Protein AF-A0A4Z0BHH0-F1 (afdb_monomer_lite)

Foldseek 3Di:
DDDDDDPDDPPPCPPDPQFPWDWQFDADPVRHGQATEIDRPVPDDDDLVNLLNSVVVQLVVCVPDDPVPQHAYETEHEPVNVVPPPCPSPDPVRYHYDYDDPDPPPDPDPDPPPCVVVVPD

pLDDT: mean 72.4, std 17.44, range [39.78, 93.56]

Radius of gyration: 18.52 Å; chains: 1; bounding box: 56×31×48 Å

Structure (mmCIF, N/CA/C/O backbone):
data_AF-A0A4Z0BHH0-F1
#
_entry.id   AF-A0A4Z0BHH0-F1
#
loop_
_atom_site.group_PDB
_atom_site.id
_atom_site.type_symbol
_atom_site.label_atom_id
_atom_site.label_alt_id
_atom_site.label_comp_id
_atom_site.label_asym_id
_atom_site.label_entity_id
_atom_site.label_seq_id
_atom_site.pdbx_PDB_ins_code
_atom_site.Cartn_x
_atom_site.Cartn_y
_atom_site.Cartn_z
_atom_site.occupancy
_atom_site.B_iso_or_equiv
_atom_site.auth_seq_id
_atom_site.auth_comp_id
_atom_site.auth_asym_id
_atom_site.auth_atom_id
_atom_site.pdbx_PDB_model_num
ATOM 1 N N . MET A 1 1 ? 37.147 -13.514 -34.941 1.00 39.81 1 MET A N 1
ATOM 2 C CA . MET A 1 1 ? 37.547 -12.600 -33.849 1.00 39.81 1 MET A CA 1
ATOM 3 C C . MET A 1 1 ? 36.356 -12.473 -32.919 1.00 39.81 1 MET A C 1
ATOM 5 O O . MET A 1 1 ? 35.502 -11.634 -33.150 1.00 39.81 1 MET A O 1
ATOM 9 N N . ASN A 1 2 ? 36.240 -13.408 -31.976 1.00 39.78 2 ASN A N 1
ATOM 10 C CA . ASN A 1 2 ? 35.112 -13.500 -31.053 1.00 39.78 2 ASN A CA 1
ATOM 11 C C . ASN A 1 2 ? 35.556 -12.856 -29.736 1.00 39.78 2 ASN A C 1
ATOM 13 O O . ASN A 1 2 ? 36.480 -13.362 -29.101 1.00 39.78 2 ASN A O 1
ATOM 17 N N . THR A 1 3 ? 34.973 -11.718 -29.377 1.00 47.62 3 THR A N 1
ATOM 18 C CA . THR A 1 3 ? 35.193 -11.066 -28.083 1.00 47.62 3 THR A CA 1
ATOM 19 C C . THR A 1 3 ? 34.574 -11.939 -26.999 1.00 47.62 3 THR A C 1
ATOM 21 O O . THR A 1 3 ? 33.353 -12.040 -26.904 1.00 47.62 3 THR A O 1
ATOM 24 N N . LEU A 1 4 ? 35.421 -12.619 -26.223 1.00 51.41 4 LEU A N 1
ATOM 25 C CA . LEU A 1 4 ? 35.016 -13.254 -24.976 1.00 51.41 4 LEU A CA 1
ATOM 26 C C . LEU A 1 4 ? 34.561 -12.134 -24.039 1.00 51.41 4 LEU A C 1
ATOM 28 O O . LEU A 1 4 ? 35.350 -11.274 -23.665 1.00 51.41 4 LEU A O 1
ATOM 32 N N . GLN A 1 5 ? 33.266 -12.108 -23.752 1.00 56.84 5 GLN A N 1
ATOM 33 C CA . GLN A 1 5 ? 32.678 -11.224 -22.762 1.00 56.84 5 GLN A CA 1
ATOM 34 C C . GLN A 1 5 ? 33.151 -11.703 -21.385 1.00 56.84 5 GLN A C 1
ATOM 36 O O . GLN A 1 5 ? 32.823 -12.815 -20.969 1.00 56.84 5 GLN A O 1
ATOM 41 N N . GLU A 1 6 ? 33.982 -10.895 -20.729 1.00 61.75 6 GLU A N 1
ATOM 42 C CA . GLU A 1 6 ? 34.396 -11.093 -19.340 1.00 61.75 6 GLU A CA 1
ATOM 43 C C . GLU A 1 6 ? 33.144 -11.200 -18.439 1.00 61.75 6 GLU A C 1
ATOM 45 O O . GLU A 1 6 ? 32.175 -10.462 -18.654 1.00 61.75 6 GLU A O 1
ATOM 50 N N . PRO A 1 7 ? 33.119 -12.091 -17.431 1.00 50.50 7 PRO A N 1
ATOM 51 C CA . PRO A 1 7 ? 32.051 -12.087 -16.441 1.00 50.50 7 PRO A CA 1
ATOM 52 C C . PRO A 1 7 ? 32.127 -10.788 -15.626 1.00 50.50 7 PRO A C 1
ATOM 54 O O . PRO A 1 7 ? 33.176 -10.458 -15.074 1.00 50.50 7 PRO A O 1
ATOM 57 N N . LEU A 1 8 ? 31.013 -10.053 -15.570 1.00 48.19 8 LEU A N 1
ATOM 58 C CA . LEU A 1 8 ? 30.848 -8.848 -14.752 1.00 48.19 8 LEU A CA 1
ATOM 59 C C . LEU A 1 8 ? 31.291 -9.139 -13.308 1.00 48.19 8 LEU A C 1
ATOM 61 O O . LEU A 1 8 ? 30.913 -10.160 -12.726 1.00 48.19 8 LEU A O 1
ATOM 65 N N . ALA A 1 9 ? 32.134 -8.268 -12.752 1.00 50.50 9 ALA A N 1
ATOM 66 C CA . ALA A 1 9 ? 32.694 -8.436 -11.417 1.00 50.50 9 ALA A CA 1
ATOM 67 C C . ALA A 1 9 ? 31.582 -8.425 -10.339 1.00 50.50 9 ALA A C 1
ATOM 69 O O . ALA A 1 9 ? 30.568 -7.751 -10.526 1.00 50.50 9 ALA A O 1
ATOM 70 N N . PRO A 1 10 ? 31.752 -9.101 -9.181 1.00 51.09 10 PRO A N 1
ATOM 71 C CA . PRO A 1 10 ? 30.738 -9.182 -8.114 1.00 51.09 10 PRO A CA 1
ATOM 72 C C . PRO A 1 10 ? 30.464 -7.873 -7.335 1.00 51.09 10 PRO A C 1
ATOM 74 O O . PRO A 1 10 ? 30.200 -7.925 -6.137 1.00 51.09 10 PRO A O 1
ATOM 77 N N . GLY A 1 11 ? 30.555 -6.705 -7.978 1.00 45.69 11 GLY A N 1
ATOM 78 C CA . GLY A 1 11 ? 30.420 -5.383 -7.355 1.00 45.69 11 GLY A CA 1
ATOM 79 C C . GLY A 1 11 ? 29.356 -4.465 -7.966 1.00 45.69 11 GLY A C 1
ATOM 80 O O . GLY A 1 11 ? 29.238 -3.335 -7.523 1.00 45.69 11 GLY A O 1
ATOM 81 N N . GLU A 1 12 ? 28.584 -4.912 -8.963 1.00 44.06 12 GLU A N 1
ATOM 82 C CA . GLU A 1 12 ? 27.572 -4.067 -9.637 1.00 44.06 12 GLU A CA 1
ATOM 83 C C . GLU A 1 12 ? 26.129 -4.278 -9.151 1.00 44.06 12 GLU A C 1
ATOM 85 O O . GLU A 1 12 ? 25.204 -3.637 -9.641 1.00 44.06 12 GLU A O 1
ATOM 90 N N . LEU A 1 13 ? 25.929 -5.119 -8.135 1.00 45.03 13 LEU A N 1
ATOM 91 C CA . LEU A 1 13 ? 24.709 -5.108 -7.328 1.00 45.03 13 LEU A CA 1
ATOM 92 C C . LEU A 1 13 ? 24.971 -4.258 -6.085 1.00 45.03 13 LEU A C 1
ATOM 94 O O . LEU A 1 13 ? 24.974 -4.772 -4.966 1.00 45.03 13 LEU A O 1
ATOM 98 N N . GLU A 1 14 ? 25.238 -2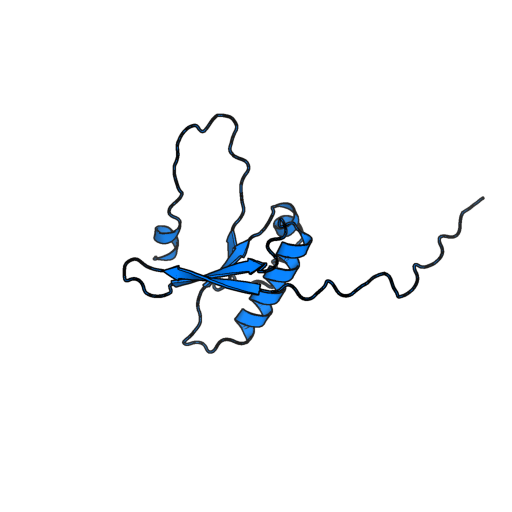.965 -6.282 1.00 42.59 14 GLU A N 1
ATOM 99 C CA . GLU A 1 14 ? 25.124 -2.009 -5.180 1.00 42.59 14 GLU A CA 1
ATOM 100 C C . GLU A 1 14 ? 23.723 -2.210 -4.582 1.00 42.59 14 GLU A C 1
ATOM 102 O O . GLU A 1 14 ? 22.735 -2.121 -5.324 1.00 42.59 14 GLU A O 1
ATOM 107 N N . PRO A 1 15 ? 23.599 -2.566 -3.289 1.00 47.47 15 PRO A N 1
ATOM 108 C CA . PRO A 1 15 ? 22.292 -2.713 -2.680 1.00 47.47 15 PRO A CA 1
ATOM 109 C C . PRO A 1 15 ? 21.575 -1.383 -2.874 1.00 47.47 15 PRO A C 1
ATOM 111 O O . PRO A 1 15 ? 22.081 -0.345 -2.445 1.00 47.47 15 PRO A O 1
ATOM 114 N N . ALA A 1 16 ? 20.433 -1.414 -3.569 1.00 55.31 16 ALA A N 1
ATOM 115 C CA . ALA A 1 16 ? 19.604 -0.235 -3.751 1.00 55.31 16 ALA A CA 1
ATOM 116 C C . ALA A 1 16 ? 19.460 0.434 -2.382 1.00 55.31 16 ALA A C 1
ATOM 118 O O . ALA A 1 16 ? 19.062 -0.227 -1.415 1.00 55.31 16 ALA A O 1
ATOM 119 N N . ALA A 1 17 ? 19.891 1.697 -2.284 1.00 58.12 17 ALA A N 1
ATOM 120 C CA . ALA A 1 17 ? 19.886 2.423 -1.024 1.00 58.12 17 ALA A CA 1
ATOM 121 C C . ALA A 1 17 ? 18.507 2.253 -0.363 1.00 58.12 17 ALA A C 1
ATOM 123 O O . ALA A 1 17 ? 17.496 2.304 -1.071 1.00 58.12 17 ALA A O 1
ATOM 124 N N . PRO A 1 18 ? 18.444 1.995 0.956 1.00 63.94 18 PRO A N 1
ATOM 125 C CA . PRO A 1 18 ? 17.180 1.710 1.618 1.00 63.94 18 PRO A CA 1
ATOM 126 C C . PRO A 1 18 ? 16.202 2.854 1.348 1.00 63.94 18 PRO A C 1
ATOM 128 O O . PRO A 1 18 ? 16.459 3.996 1.730 1.00 63.94 18 PRO A O 1
ATOM 131 N N . VAL A 1 19 ? 15.098 2.542 0.662 1.00 69.31 19 VAL A N 1
ATOM 132 C CA . VAL A 1 19 ? 14.039 3.515 0.392 1.00 69.31 19 VAL A CA 1
ATOM 133 C C . VAL A 1 19 ? 13.460 3.962 1.732 1.00 69.31 19 VAL A C 1
ATOM 135 O O . VAL A 1 19 ? 13.025 3.146 2.550 1.00 69.31 19 VAL A O 1
ATOM 138 N N . ALA A 1 20 ? 13.502 5.264 1.996 1.00 81.81 20 ALA A N 1
ATOM 139 C CA . ALA A 1 20 ? 12.911 5.819 3.200 1.00 81.81 20 ALA A CA 1
ATOM 140 C C . ALA A 1 20 ? 11.394 5.853 2.995 1.00 81.81 20 ALA A C 1
ATOM 142 O O . ALA A 1 20 ? 10.887 6.722 2.303 1.00 81.81 20 ALA A O 1
ATOM 143 N N . VAL A 1 21 ? 10.655 4.893 3.554 1.00 85.06 21 VAL A N 1
ATOM 144 C CA . VAL A 1 21 ? 9.205 4.800 3.315 1.00 85.06 21 VAL A CA 1
ATOM 145 C C . VAL A 1 21 ? 8.424 5.619 4.337 1.00 85.06 21 VAL A C 1
ATOM 147 O O . VAL A 1 21 ? 8.480 5.349 5.539 1.00 85.06 21 VAL A O 1
ATOM 150 N N . ALA A 1 22 ? 7.629 6.572 3.856 1.00 87.94 22 ALA A N 1
ATOM 151 C CA . ALA A 1 22 ? 6.585 7.227 4.636 1.00 87.94 22 ALA A CA 1
ATOM 152 C C . ALA A 1 22 ? 5.220 6.561 4.386 1.00 87.94 22 ALA A C 1
ATOM 154 O O . ALA A 1 22 ? 4.962 5.993 3.325 1.00 87.94 22 ALA A O 1
ATOM 155 N N . ARG A 1 23 ? 4.334 6.626 5.389 1.00 90.50 23 ARG A N 1
ATOM 156 C CA . ARG A 1 23 ? 2.950 6.134 5.314 1.00 90.50 23 ARG A CA 1
ATOM 157 C C . ARG A 1 23 ? 1.994 7.314 5.392 1.00 90.50 23 ARG A C 1
ATOM 159 O O . ARG A 1 23 ? 1.837 7.907 6.460 1.00 90.50 23 ARG A O 1
ATOM 166 N N . HIS A 1 24 ? 1.341 7.641 4.289 1.00 91.69 24 HIS A N 1
ATOM 167 C CA . HIS A 1 24 ? 0.318 8.678 4.250 1.00 91.69 24 HIS A CA 1
ATOM 168 C C . HIS A 1 24 ? -1.048 8.075 4.594 1.00 91.69 24 HIS A C 1
ATOM 170 O O . HIS A 1 24 ? -1.527 7.206 3.866 1.00 91.69 24 HIS A O 1
ATOM 176 N N . PRO A 1 25 ? -1.680 8.471 5.715 1.00 91.38 25 PRO A N 1
ATOM 177 C CA . PRO A 1 25 ? -2.956 7.899 6.114 1.00 91.38 25 PRO A CA 1
ATOM 178 C C . PRO A 1 25 ? -4.063 8.337 5.158 1.00 91.38 25 PRO A C 1
ATOM 180 O O . PRO A 1 25 ? -4.251 9.525 4.898 1.00 91.38 25 PRO A O 1
ATOM 183 N N . ILE A 1 26 ? -4.852 7.366 4.718 1.00 90.25 26 ILE A N 1
ATOM 184 C CA . ILE A 1 26 ? -6.092 7.595 3.987 1.00 90.25 26 ILE A CA 1
ATOM 185 C C . ILE A 1 26 ? -7.239 7.389 4.962 1.00 90.25 26 ILE A C 1
ATOM 187 O O . ILE A 1 26 ? -7.315 6.365 5.647 1.00 90.25 26 ILE A O 1
ATOM 191 N N . LEU A 1 27 ? -8.117 8.383 5.048 1.00 93.56 27 LEU A N 1
ATOM 192 C CA . LEU A 1 27 ? -9.211 8.408 6.008 1.00 93.56 27 LEU A CA 1
ATOM 193 C C . LEU A 1 27 ? -10.547 8.071 5.343 1.00 93.56 27 LEU A C 1
ATOM 195 O O . LEU A 1 27 ? -10.799 8.454 4.203 1.00 93.56 27 LEU A O 1
ATOM 199 N N . ASP A 1 28 ? -11.425 7.404 6.086 1.00 90.44 28 ASP A N 1
ATOM 200 C CA . ASP A 1 28 ? -12.820 7.211 5.701 1.00 90.44 28 ASP A CA 1
ATOM 201 C C . ASP A 1 28 ? -13.681 8.463 5.991 1.00 90.44 28 ASP A C 1
ATOM 203 O O . ASP A 1 28 ? -13.224 9.473 6.539 1.00 90.44 28 ASP A O 1
ATOM 207 N N . ARG A 1 29 ? -14.982 8.386 5.677 1.00 92.56 29 ARG A N 1
ATOM 208 C CA . ARG A 1 29 ? -15.949 9.471 5.949 1.00 92.56 29 ARG A CA 1
ATOM 209 C C . ARG A 1 29 ? -16.083 9.818 7.439 1.00 92.56 29 ARG A C 1
ATOM 211 O O . ARG A 1 29 ? -16.496 10.927 7.773 1.00 92.56 29 ARG A O 1
ATOM 218 N N . LYS A 1 30 ? -15.747 8.889 8.335 1.00 93.12 30 LYS A N 1
ATOM 219 C CA . LYS A 1 30 ? -15.758 9.067 9.795 1.00 93.12 30 LYS A CA 1
ATOM 220 C C . LYS A 1 30 ? -14.407 9.558 10.330 1.00 93.12 30 LYS A C 1
ATOM 222 O O . LYS A 1 30 ? -14.269 9.708 11.543 1.00 93.12 30 LYS A O 1
ATOM 227 N N . LYS A 1 31 ? -13.442 9.855 9.449 1.00 91.06 31 LYS A N 1
ATOM 228 C CA . LYS A 1 31 ? -12.056 10.234 9.767 1.00 91.06 31 LYS A CA 1
ATOM 229 C C . LYS A 1 31 ? -11.255 9.126 10.463 1.00 91.06 31 LYS A C 1
ATOM 231 O O . LYS A 1 31 ? -10.248 9.416 11.107 1.00 91.06 31 LYS A O 1
ATOM 236 N N . ALA A 1 32 ? -11.683 7.872 10.344 1.00 89.94 32 ALA A N 1
ATOM 237 C CA . ALA A 1 32 ? -10.890 6.726 10.766 1.00 89.94 32 ALA A CA 1
ATOM 238 C C . ALA A 1 32 ? -9.896 6.349 9.662 1.00 89.94 32 ALA A C 1
ATOM 240 O O . ALA A 1 32 ? -10.191 6.499 8.479 1.00 89.94 32 ALA A O 1
ATOM 241 N N . ILE A 1 33 ? -8.717 5.850 10.040 1.00 90.31 33 ILE A N 1
ATOM 242 C CA . ILE A 1 33 ? -7.722 5.384 9.068 1.00 90.31 33 ILE A CA 1
ATOM 243 C C . ILE A 1 33 ? -8.262 4.134 8.372 1.00 90.31 33 ILE A C 1
ATOM 245 O O . ILE A 1 33 ? -8.438 3.088 8.999 1.00 90.31 33 ILE A O 1
ATOM 249 N N . PHE A 1 34 ? -8.505 4.262 7.072 1.00 88.88 34 PHE A N 1
ATOM 250 C CA . PHE A 1 34 ? -8.891 3.175 6.183 1.00 88.88 34 PHE A CA 1
ATOM 251 C C . PHE A 1 34 ? -7.660 2.376 5.732 1.00 88.88 34 PHE A C 1
ATOM 253 O O . PHE A 1 34 ? -7.643 1.147 5.800 1.00 88.88 34 PHE A O 1
ATOM 260 N N . GLY A 1 35 ? -6.602 3.086 5.344 1.00 90.25 35 GLY A N 1
ATOM 261 C CA . GLY A 1 35 ? -5.383 2.512 4.788 1.00 90.25 35 GLY A CA 1
ATOM 262 C C . GLY A 1 35 ? -4.232 3.506 4.792 1.00 90.25 35 GLY A C 1
ATOM 263 O O . GLY A 1 35 ? -4.362 4.618 5.313 1.00 90.25 35 GLY A O 1
ATOM 264 N N . TYR A 1 36 ? -3.115 3.104 4.198 1.00 92.25 36 TYR A N 1
ATOM 265 C CA . TYR A 1 36 ? -1.954 3.968 4.019 1.00 92.25 36 TYR A CA 1
ATOM 266 C C . TYR A 1 36 ? -1.465 3.907 2.584 1.00 92.25 36 TYR A C 1
ATOM 268 O O . TYR A 1 36 ? -1.284 2.821 2.048 1.00 92.25 36 TYR A O 1
ATOM 276 N N . GLU A 1 37 ? -1.188 5.060 1.997 1.00 91.69 37 GLU A N 1
ATOM 277 C CA . GLU A 1 37 ? -0.351 5.139 0.808 1.00 91.69 37 GLU A CA 1
ATOM 278 C C . GLU A 1 37 ? 1.119 5.103 1.229 1.00 91.69 37 GLU A C 1
ATOM 280 O O . GLU A 1 37 ? 1.532 5.815 2.153 1.00 91.69 37 GLU A O 1
ATOM 285 N N . LEU A 1 38 ? 1.902 4.240 0.586 1.00 91.69 38 LEU A N 1
ATOM 286 C CA . LEU A 1 38 ? 3.346 4.207 0.761 1.00 91.69 38 LEU A CA 1
ATOM 287 C C . LEU A 1 38 ? 3.987 5.199 -0.198 1.00 91.69 38 LEU A C 1
ATOM 289 O O . LEU A 1 38 ? 3.770 5.137 -1.405 1.00 91.69 38 LEU A O 1
ATOM 293 N N . VAL A 1 39 ? 4.814 6.080 0.348 1.00 88.44 39 VAL A N 1
ATOM 294 C CA . VAL A 1 39 ? 5.555 7.070 -0.429 1.00 88.44 39 VAL A CA 1
ATOM 295 C C . VAL A 1 39 ? 7.035 6.986 -0.106 1.00 88.44 39 VAL A C 1
ATOM 297 O O . VAL A 1 39 ? 7.423 6.632 1.010 1.00 88.44 39 VAL A O 1
ATOM 300 N N . ASP A 1 40 ? 7.867 7.352 -1.071 1.00 87.62 40 ASP A N 1
ATOM 301 C CA . ASP A 1 40 ? 9.269 7.622 -0.790 1.00 87.62 40 ASP A CA 1
ATOM 302 C C . ASP A 1 40 ? 9.412 8.998 -0.125 1.00 87.62 40 ASP A C 1
ATOM 304 O O . ASP A 1 40 ? 9.008 10.028 -0.667 1.00 87.62 40 ASP A O 1
ATOM 308 N N . ALA A 1 41 ? 9.997 9.007 1.067 1.00 85.19 41 ALA A N 1
ATOM 309 C CA . ALA A 1 41 ? 10.271 10.192 1.864 1.00 85.19 41 ALA A CA 1
ATOM 310 C C . ALA A 1 41 ? 11.477 10.995 1.349 1.00 85.19 41 ALA A C 1
ATOM 312 O O . ALA A 1 41 ? 11.712 12.100 1.838 1.00 85.19 41 ALA A O 1
ATOM 313 N N . SER A 1 42 ? 12.242 10.471 0.382 1.00 83.44 42 SER A N 1
ATOM 314 C CA . SER A 1 42 ? 13.374 11.185 -0.224 1.00 83.44 42 SER A CA 1
ATOM 315 C C . SER A 1 42 ? 12.942 12.383 -1.083 1.00 83.44 42 SER A C 1
ATOM 317 O O . SER A 1 42 ? 13.729 13.305 -1.299 1.00 83.44 42 SER A O 1
ATOM 319 N N . GLY A 1 43 ? 11.694 12.380 -1.569 1.00 75.94 43 GLY A N 1
ATOM 320 C CA . GLY A 1 43 ? 11.181 13.379 -2.507 1.00 75.94 43 GLY A CA 1
ATOM 321 C C . GLY A 1 43 ? 11.740 13.248 -3.929 1.00 75.94 43 GLY A C 1
ATOM 322 O O . GLY A 1 43 ? 11.502 14.135 -4.752 1.00 75.94 43 GLY A O 1
ATOM 323 N N . ALA A 1 44 ? 12.482 12.176 -4.230 1.00 78.69 44 ALA A N 1
ATOM 324 C CA . ALA A 1 44 ? 12.924 11.875 -5.583 1.00 78.69 44 ALA A CA 1
ATOM 325 C C . ALA A 1 44 ? 11.718 11.606 -6.506 1.00 78.69 44 ALA A C 1
ATOM 327 O O . ALA A 1 44 ? 10.710 11.046 -6.059 1.00 78.69 44 ALA A O 1
ATOM 328 N N . PRO A 1 45 ? 11.797 11.995 -7.794 1.00 74.25 45 PRO A N 1
ATOM 329 C CA . PRO A 1 45 ? 10.805 11.573 -8.772 1.00 74.25 45 PRO A CA 1
ATOM 330 C C . PRO A 1 45 ? 10.796 10.042 -8.836 1.00 74.25 45 PRO A C 1
ATOM 332 O O . PRO A 1 45 ? 11.851 9.423 -8.964 1.00 74.25 45 PRO A O 1
ATOM 335 N N . GLY A 1 46 ? 9.605 9.453 -8.715 1.00 78.44 46 GLY A N 1
ATOM 336 C CA . GLY A 1 46 ? 9.432 8.004 -8.716 1.00 78.44 46 GLY A 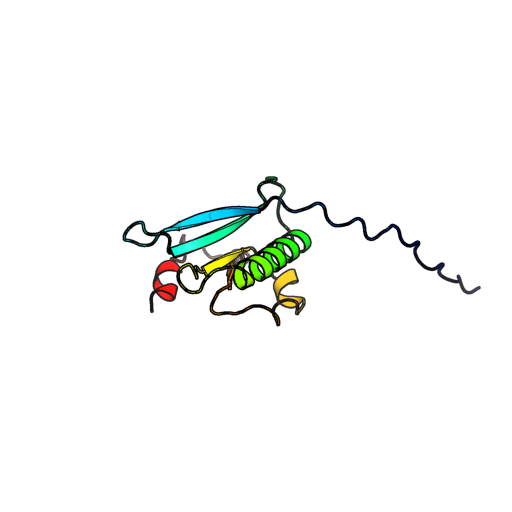CA 1
ATOM 337 C C . GLY A 1 46 ? 9.809 7.344 -10.045 1.00 78.44 46 GLY A C 1
ATOM 338 O O . GLY A 1 46 ? 10.117 8.003 -11.039 1.00 78.44 46 GLY A O 1
ATOM 339 N N . GLY A 1 47 ? 9.759 6.014 -10.062 1.00 84.25 47 GLY A N 1
ATOM 340 C CA . GLY A 1 47 ? 10.005 5.212 -11.256 1.00 84.25 47 GLY A CA 1
ATOM 341 C C . GLY A 1 47 ? 9.989 3.712 -10.954 1.00 84.25 47 GLY A C 1
ATOM 342 O O . GLY A 1 47 ? 9.914 3.323 -9.787 1.00 84.25 47 GLY A O 1
ATOM 343 N N . PRO A 1 48 ? 10.129 2.849 -11.975 1.00 83.44 48 PRO A N 1
ATOM 344 C CA . PRO A 1 48 ? 9.884 1.412 -11.828 1.00 83.44 48 PRO A CA 1
ATOM 345 C C . PRO A 1 48 ? 10.717 0.713 -10.740 1.00 83.44 48 PRO A C 1
ATOM 347 O O . PRO A 1 48 ? 10.226 -0.158 -10.024 1.00 83.44 48 PRO A O 1
ATOM 350 N N . ALA A 1 49 ? 11.978 1.121 -10.562 1.00 83.69 49 ALA A N 1
ATOM 351 C CA . ALA A 1 49 ? 12.843 0.580 -9.510 1.00 83.69 49 ALA A CA 1
ATOM 352 C C . ALA A 1 49 ? 12.358 0.955 -8.097 1.00 83.69 49 ALA A C 1
ATOM 354 O O . ALA A 1 49 ? 12.426 0.146 -7.171 1.00 83.69 49 ALA A O 1
ATOM 355 N N . GLN A 1 50 ? 11.846 2.175 -7.939 1.00 84.19 50 GLN A N 1
ATOM 356 C CA . GLN A 1 50 ? 11.305 2.664 -6.677 1.00 84.19 50 GLN A CA 1
ATOM 357 C C . GLN A 1 50 ? 9.966 1.996 -6.355 1.00 84.19 50 GLN A C 1
ATOM 359 O O . GLN A 1 50 ? 9.747 1.613 -5.208 1.00 84.19 50 GLN A O 1
ATOM 364 N N . ASP A 1 51 ? 9.116 1.770 -7.359 1.00 86.62 51 ASP A N 1
ATOM 365 C CA . ASP A 1 51 ? 7.867 1.021 -7.192 1.00 86.62 51 ASP A CA 1
ATOM 366 C C . ASP A 1 51 ? 8.136 -0.399 -6.684 1.00 86.62 51 ASP A C 1
ATOM 368 O O . ASP A 1 51 ? 7.502 -0.848 -5.732 1.00 86.62 51 ASP A O 1
ATOM 372 N N . ALA A 1 52 ? 9.109 -1.102 -7.279 1.00 86.25 52 ALA A N 1
ATOM 373 C CA . ALA A 1 52 ? 9.489 -2.448 -6.854 1.00 86.25 52 ALA A CA 1
ATOM 374 C C . ALA A 1 52 ? 10.000 -2.465 -5.403 1.00 86.25 52 ALA A C 1
ATOM 376 O O . ALA A 1 52 ? 9.653 -3.363 -4.629 1.00 86.25 52 ALA A O 1
ATOM 377 N N . ALA A 1 53 ? 10.773 -1.448 -5.006 1.00 87.00 53 ALA A N 1
ATOM 378 C CA . ALA A 1 53 ? 11.218 -1.290 -3.626 1.00 87.00 53 ALA A CA 1
ATOM 379 C C . ALA A 1 53 ? 10.034 -1.053 -2.671 1.00 87.00 53 ALA A C 1
ATOM 381 O O . ALA A 1 53 ? 9.941 -1.718 -1.638 1.00 87.00 53 ALA A O 1
ATOM 382 N N . LEU A 1 54 ? 9.097 -0.165 -3.021 1.00 87.88 54 LEU A N 1
ATOM 383 C CA . LEU A 1 54 ? 7.893 0.098 -2.224 1.00 87.88 54 LEU A CA 1
ATOM 384 C C . LEU A 1 54 ? 6.964 -1.124 -2.150 1.00 87.88 54 LEU A C 1
ATOM 386 O O . LEU A 1 54 ? 6.407 -1.394 -1.086 1.00 87.88 54 LEU A O 1
ATOM 390 N N . LEU A 1 55 ? 6.843 -1.905 -3.228 1.00 87.94 55 LEU A N 1
ATOM 391 C CA . LEU A 1 55 ? 6.081 -3.155 -3.262 1.00 87.94 55 LEU A CA 1
ATOM 392 C C . LEU A 1 55 ? 6.679 -4.192 -2.304 1.00 87.94 55 LEU A C 1
ATOM 394 O O . LEU A 1 55 ? 5.958 -4.774 -1.496 1.00 87.94 55 LEU A O 1
ATOM 398 N N . LEU A 1 56 ? 8.000 -4.390 -2.335 1.00 85.81 56 LEU A N 1
ATOM 399 C CA . LEU A 1 56 ? 8.683 -5.315 -1.426 1.00 85.81 56 LEU A CA 1
ATOM 400 C C . LEU A 1 56 ? 8.533 -4.888 0.042 1.00 85.81 56 LEU A C 1
ATOM 402 O O . LEU A 1 56 ? 8.325 -5.727 0.926 1.00 85.81 56 LEU A O 1
ATOM 406 N N . GLN A 1 57 ? 8.583 -3.581 0.307 1.00 87.12 57 GLN A N 1
ATOM 407 C CA . GLN A 1 57 ? 8.281 -3.038 1.630 1.00 87.12 57 GLN A CA 1
ATOM 408 C C . GLN A 1 57 ? 6.823 -3.316 2.017 1.00 87.12 57 GLN A C 1
ATOM 410 O O . GLN A 1 57 ? 6.568 -3.771 3.130 1.00 87.12 57 GLN A O 1
ATOM 415 N N . ALA A 1 58 ? 5.864 -3.129 1.106 1.00 87.50 58 ALA A N 1
ATOM 416 C CA . ALA A 1 58 ? 4.454 -3.426 1.354 1.00 87.50 58 ALA A CA 1
ATOM 417 C C . ALA A 1 58 ? 4.210 -4.908 1.673 1.00 87.50 58 ALA A C 1
ATOM 419 O O . ALA A 1 58 ? 3.446 -5.207 2.592 1.00 87.50 58 ALA A O 1
ATOM 420 N N . LEU A 1 59 ? 4.882 -5.823 0.967 1.00 85.44 59 LEU A N 1
ATOM 421 C CA . LEU A 1 59 ? 4.851 -7.262 1.245 1.00 85.44 59 LEU A CA 1
ATOM 422 C C . LEU A 1 59 ? 5.384 -7.557 2.652 1.00 85.44 59 LEU A C 1
ATOM 424 O O . LEU A 1 59 ? 4.672 -8.131 3.475 1.00 85.44 59 LEU A O 1
ATOM 428 N N . THR A 1 60 ? 6.582 -7.054 2.960 1.00 83.00 60 THR A N 1
ATOM 429 C CA . THR A 1 60 ? 7.229 -7.236 4.270 1.00 83.00 60 THR A CA 1
ATOM 430 C C . THR A 1 60 ? 6.343 -6.720 5.406 1.00 83.00 60 THR A C 1
ATOM 432 O O . THR A 1 60 ? 6.161 -7.385 6.426 1.00 83.00 60 THR A O 1
ATOM 435 N N . LEU A 1 61 ? 5.742 -5.539 5.231 1.00 79.94 61 LEU A N 1
ATOM 436 C CA . LEU A 1 61 ? 4.821 -4.963 6.206 1.00 79.94 61 LEU A CA 1
ATOM 437 C C . LEU A 1 61 ? 3.539 -5.786 6.323 1.00 79.94 61 LEU A C 1
ATOM 439 O O . LEU A 1 61 ? 3.091 -6.046 7.435 1.00 79.94 61 LEU A O 1
ATOM 443 N N . SER A 1 62 ? 2.972 -6.236 5.205 1.00 76.31 62 SER A N 1
ATOM 444 C CA . SER A 1 62 ? 1.744 -7.035 5.184 1.00 76.31 62 SER A CA 1
ATOM 445 C C . SER A 1 62 ? 1.890 -8.361 5.929 1.00 76.31 62 SER A C 1
ATOM 447 O O . SER A 1 62 ? 0.929 -8.795 6.567 1.00 76.31 62 SER A O 1
ATOM 449 N N . GLU A 1 63 ? 3.073 -8.972 5.902 1.00 72.56 63 GLU A N 1
ATOM 450 C CA . GLU A 1 63 ? 3.377 -10.199 6.646 1.00 72.56 63 GLU A CA 1
ATOM 451 C C . GLU A 1 63 ? 3.488 -9.972 8.164 1.00 72.56 63 GLU A C 1
ATOM 453 O O . GLU A 1 63 ? 3.132 -10.854 8.943 1.00 72.56 63 GLU A O 1
ATOM 458 N N . HIS A 1 64 ? 3.923 -8.784 8.600 1.00 65.06 64 HIS A N 1
ATOM 459 C CA . HIS A 1 64 ? 4.243 -8.497 10.006 1.00 65.06 64 HIS A CA 1
ATOM 460 C C . HIS A 1 64 ? 3.104 -7.838 10.811 1.00 65.06 64 HIS A C 1
ATOM 462 O O . HIS A 1 64 ? 3.277 -7.555 11.997 1.00 65.06 64 HIS A O 1
ATOM 468 N N . GLN A 1 65 ? 1.939 -7.568 10.212 1.00 61.19 65 GLN A N 1
ATOM 469 C CA . GLN A 1 65 ? 0.803 -6.953 10.918 1.00 61.19 65 GLN A CA 1
ATOM 470 C C . GLN A 1 65 ? -0.108 -8.008 11.564 1.00 61.19 65 GLN A C 1
ATOM 472 O O . GLN A 1 65 ? -0.566 -8.946 10.905 1.00 61.19 65 GLN A O 1
ATOM 477 N N . ALA A 1 66 ? -0.437 -7.815 12.846 1.00 55.94 66 ALA A N 1
ATOM 478 C CA . ALA A 1 66 ? -1.457 -8.604 13.533 1.00 55.94 66 ALA A CA 1
ATOM 479 C C . ALA A 1 66 ? -2.827 -8.434 12.845 1.00 55.94 66 ALA A C 1
ATOM 481 O O . ALA A 1 66 ? -3.175 -7.344 12.396 1.00 55.94 66 ALA A O 1
ATOM 482 N N . THR A 1 67 ? -3.639 -9.496 12.791 1.00 51.81 67 THR A N 1
ATOM 483 C CA . THR A 1 67 ? -4.921 -9.548 12.053 1.00 51.81 67 THR A CA 1
ATOM 484 C C . THR A 1 67 ? -5.891 -8.393 12.364 1.00 51.81 67 THR A C 1
ATOM 486 O O . THR A 1 67 ? -6.678 -8.021 11.499 1.00 51.81 67 THR A O 1
ATOM 489 N N . ALA A 1 68 ? -5.826 -7.801 13.563 1.00 49.00 68 ALA A N 1
ATOM 490 C CA . ALA A 1 68 ? -6.671 -6.677 13.985 1.00 49.00 68 ALA A CA 1
ATOM 491 C C . ALA A 1 68 ? -6.216 -5.294 13.464 1.00 49.00 68 ALA A C 1
ATOM 493 O O . ALA A 1 68 ? -7.010 -4.357 13.462 1.00 49.00 68 ALA A O 1
ATOM 494 N N . GLU A 1 69 ? -4.972 -5.164 12.992 1.00 60.97 69 GLU A N 1
ATOM 495 C CA . GLU A 1 69 ? -4.408 -3.938 12.395 1.00 60.97 69 GLU A CA 1
ATOM 496 C C . GLU A 1 69 ? -4.283 -4.043 10.866 1.00 60.97 69 GLU A C 1
ATOM 498 O O . GLU A 1 69 ? -3.594 -3.252 10.227 1.00 60.97 69 GLU A O 1
ATOM 503 N N . ARG A 1 70 ? -4.958 -5.028 10.257 1.00 69.12 70 ARG A N 1
ATOM 504 C CA . ARG A 1 70 ? -4.898 -5.325 8.821 1.00 69.12 70 ARG A CA 1
ATOM 505 C C . ARG A 1 70 ? -5.550 -4.197 8.004 1.00 69.12 70 ARG A C 1
ATOM 507 O O . ARG A 1 70 ? -6.734 -4.250 7.685 1.00 69.12 70 ARG A O 1
ATOM 514 N N . ARG A 1 71 ? -4.772 -3.154 7.707 1.00 83.50 71 ARG A N 1
ATOM 515 C CA . ARG A 1 71 ? -5.128 -2.015 6.846 1.00 83.50 71 ARG A CA 1
ATOM 516 C C . ARG A 1 71 ? -4.622 -2.247 5.424 1.00 83.50 71 ARG A C 1
ATOM 518 O O . ARG A 1 71 ? -3.598 -2.901 5.237 1.00 83.50 71 ARG A O 1
ATOM 525 N N . VAL A 1 72 ? -5.325 -1.685 4.444 1.00 89.31 72 VAL A N 1
ATOM 526 C CA . VAL A 1 72 ? -4.893 -1.718 3.041 1.00 89.31 72 VAL A CA 1
ATOM 527 C C . VAL A 1 72 ? -3.677 -0.809 2.853 1.00 89.31 72 VAL A C 1
ATOM 529 O O . VAL A 1 72 ? -3.651 0.316 3.364 1.00 89.31 72 VAL A O 1
ATOM 532 N N . LEU A 1 73 ? -2.683 -1.300 2.117 1.00 91.00 73 LEU A N 1
ATOM 533 C CA . LEU A 1 73 ? -1.534 -0.535 1.650 1.00 91.00 73 LEU A CA 1
ATOM 534 C C . LEU A 1 73 ? -1.742 -0.174 0.180 1.00 91.00 73 LEU A C 1
ATOM 536 O O . LEU A 1 73 ? -1.914 -1.051 -0.662 1.00 91.00 73 LEU A O 1
ATOM 540 N N . ILE A 1 74 ? -1.729 1.117 -0.119 1.00 92.00 74 ILE A N 1
ATOM 541 C CA . ILE A 1 74 ? -1.766 1.639 -1.478 1.00 92.00 74 ILE A CA 1
ATOM 542 C C . ILE A 1 74 ? -0.318 1.880 -1.907 1.00 92.00 74 ILE A C 1
ATOM 544 O O . ILE A 1 74 ? 0.430 2.555 -1.198 1.00 92.00 74 ILE A O 1
ATOM 548 N N . VAL A 1 75 ? 0.091 1.308 -3.037 1.00 91.06 75 VAL A N 1
ATOM 549 C CA . VAL A 1 75 ? 1.466 1.391 -3.546 1.00 91.06 75 VAL A CA 1
ATOM 550 C C . VAL A 1 75 ? 1.448 2.001 -4.949 1.00 91.06 75 VAL A C 1
ATOM 552 O O . VAL A 1 75 ? 0.769 1.451 -5.823 1.00 91.06 75 VAL A O 1
ATOM 555 N N . PRO A 1 76 ? 2.173 3.108 -5.190 1.00 89.38 76 PRO A N 1
ATOM 556 C CA . PRO A 1 76 ? 2.397 3.624 -6.536 1.00 89.38 76 PRO A CA 1
ATOM 557 C C . PRO A 1 76 ? 3.025 2.556 -7.435 1.00 89.38 76 PRO A C 1
ATOM 559 O O . PRO A 1 76 ? 3.946 1.850 -7.022 1.00 89.38 76 PRO A O 1
ATOM 562 N N . CYS A 1 77 ? 2.506 2.410 -8.651 1.00 89.12 77 CYS A N 1
ATOM 563 C CA . CYS A 1 77 ? 2.975 1.395 -9.585 1.00 89.12 77 CYS A CA 1
ATOM 564 C C . CYS A 1 77 ? 2.875 1.899 -11.026 1.00 89.12 77 CYS A C 1
ATOM 566 O O . CYS A 1 77 ? 1.783 2.084 -11.567 1.00 89.12 77 CYS A O 1
ATOM 568 N N . HIS A 1 78 ? 4.023 2.096 -11.667 1.00 88.19 78 HIS A N 1
ATOM 569 C CA . HIS A 1 78 ? 4.108 2.342 -13.099 1.00 88.19 78 HIS A CA 1
ATOM 570 C C . HIS A 1 78 ? 3.715 1.080 -13.876 1.00 88.19 78 HIS A C 1
ATOM 572 O O . HIS A 1 78 ? 3.909 -0.052 -13.425 1.00 88.19 78 HIS A O 1
ATOM 578 N N . LEU A 1 79 ? 3.197 1.266 -15.093 1.00 82.69 79 LEU A N 1
ATOM 579 C CA . LEU A 1 79 ? 2.733 0.155 -15.930 1.00 82.69 79 LEU A CA 1
ATOM 580 C C . LEU A 1 79 ? 3.854 -0.850 -16.255 1.00 82.69 79 LEU A C 1
ATOM 582 O O . LEU A 1 79 ? 3.603 -2.050 -16.338 1.00 82.69 79 LEU A O 1
ATOM 586 N N . GLU A 1 80 ? 5.090 -0.368 -16.390 1.00 82.75 80 GLU A N 1
ATOM 587 C CA . GLU A 1 80 ? 6.287 -1.197 -16.588 1.00 82.75 80 GLU A CA 1
ATOM 588 C C . GLU A 1 80 ? 6.503 -2.159 -15.412 1.00 82.75 80 GLU A C 1
ATOM 590 O O . GLU A 1 80 ? 6.773 -3.344 -15.613 1.00 82.75 80 GLU A O 1
ATOM 595 N N . THR A 1 81 ? 6.303 -1.672 -14.184 1.00 81.81 81 THR A N 1
ATOM 596 C CA . THR A 1 81 ? 6.369 -2.476 -12.960 1.00 81.81 81 THR A CA 1
ATOM 597 C C . THR A 1 81 ? 5.227 -3.484 -12.913 1.00 81.81 81 THR A C 1
ATOM 599 O O . THR A 1 81 ? 5.460 -4.658 -12.630 1.00 81.81 81 THR A O 1
ATOM 602 N N . ALA A 1 82 ? 4.001 -3.081 -13.252 1.00 79.12 82 ALA A N 1
ATOM 603 C CA . ALA A 1 82 ? 2.859 -3.996 -13.265 1.00 79.12 82 ALA A CA 1
ATOM 604 C C . ALA A 1 82 ? 3.032 -5.149 -14.274 1.00 79.12 82 ALA A C 1
ATOM 606 O O . ALA A 1 82 ? 2.620 -6.277 -14.008 1.00 79.12 82 ALA A O 1
ATOM 607 N N . ALA A 1 83 ? 3.688 -4.886 -15.409 1.00 78.75 83 ALA A N 1
ATOM 608 C CA . ALA A 1 83 ? 3.960 -5.877 -16.450 1.00 78.75 83 ALA A CA 1
ATOM 609 C C . ALA A 1 83 ? 5.134 -6.828 -16.129 1.00 78.75 83 ALA A C 1
ATOM 611 O O . ALA A 1 83 ? 5.331 -7.811 -16.841 1.00 78.75 83 ALA A O 1
ATOM 612 N N . SER A 1 84 ? 5.911 -6.560 -15.073 1.00 71.94 84 SER A N 1
ATOM 613 C CA . SER A 1 84 ? 7.148 -7.291 -14.749 1.00 71.94 84 SER A CA 1
ATOM 614 C C . SER A 1 84 ? 6.949 -8.691 -14.140 1.00 71.94 84 SER A C 1
ATOM 616 O O . SER A 1 84 ? 7.914 -9.440 -14.010 1.00 71.94 84 SER A O 1
ATOM 618 N N . GLY A 1 85 ? 5.722 -9.059 -13.751 1.00 71.88 85 GLY A N 1
ATOM 619 C CA . GLY A 1 85 ? 5.419 -10.351 -13.114 1.00 71.88 85 GLY A CA 1
ATOM 620 C C . GLY A 1 85 ? 5.742 -10.429 -11.614 1.00 71.88 85 GLY A C 1
ATOM 621 O O . GLY A 1 85 ? 5.466 -11.439 -10.977 1.00 71.88 85 GLY A O 1
ATOM 622 N N . HIS A 1 86 ? 6.260 -9.360 -10.998 1.00 69.38 86 HIS A N 1
ATOM 623 C CA . HIS A 1 86 ? 6.548 -9.317 -9.553 1.00 69.38 86 HIS A CA 1
ATOM 624 C C . HIS A 1 86 ? 5.297 -9.251 -8.652 1.00 69.38 86 HIS A C 1
ATOM 626 O O . HIS A 1 86 ? 5.413 -9.263 -7.427 1.00 69.38 86 HIS A O 1
ATOM 632 N N . LEU A 1 87 ? 4.099 -9.202 -9.243 1.00 74.44 87 LEU A N 1
ATOM 633 C CA . LEU A 1 87 ? 2.822 -9.102 -8.532 1.00 74.44 87 LEU A CA 1
ATOM 634 C C . LEU A 1 87 ? 2.278 -10.447 -8.032 1.00 74.44 87 LEU A C 1
ATOM 636 O O . LEU A 1 87 ? 1.371 -10.450 -7.206 1.00 74.44 87 LEU A O 1
ATOM 640 N N . ASP A 1 88 ? 2.842 -11.578 -8.465 1.00 76.00 88 ASP A N 1
ATOM 641 C CA . ASP A 1 88 ? 2.363 -12.919 -8.084 1.00 76.00 88 ASP A CA 1
ATOM 642 C C . ASP A 1 88 ? 2.441 -13.194 -6.569 1.00 76.00 88 ASP A C 1
ATOM 644 O O . ASP A 1 88 ? 1.768 -14.084 -6.053 1.00 76.00 88 ASP A O 1
ATOM 648 N N . LEU A 1 89 ? 3.258 -12.424 -5.845 1.00 74.56 89 LEU A N 1
ATOM 649 C CA . LEU A 1 89 ? 3.458 -12.547 -4.397 1.00 74.56 89 LEU A CA 1
ATOM 650 C C . LEU A 1 89 ? 2.531 -11.639 -3.572 1.00 74.56 89 LEU A C 1
ATOM 652 O O . LEU A 1 89 ? 2.568 -11.665 -2.343 1.00 74.56 89 LEU A O 1
ATOM 656 N N . VAL A 1 90 ? 1.719 -10.812 -4.230 1.00 79.19 90 VAL A N 1
ATOM 657 C CA . VAL A 1 90 ? 0.897 -9.785 -3.589 1.00 79.19 90 VAL A CA 1
ATOM 658 C C . VAL A 1 90 ? -0.438 -10.378 -3.134 1.00 79.19 90 VAL A C 1
ATOM 660 O O . VAL A 1 90 ? -1.165 -10.955 -3.934 1.00 79.19 90 VAL A O 1
ATOM 663 N N . ASP A 1 91 ? -0.797 -10.204 -1.853 1.00 81.75 91 ASP A N 1
ATOM 664 C CA . ASP A 1 91 ? -2.160 -10.478 -1.363 1.00 81.75 91 ASP A CA 1
ATOM 665 C C . ASP A 1 91 ? -3.097 -9.357 -1.859 1.00 81.75 91 ASP A C 1
ATOM 667 O O . ASP A 1 91 ? -3.023 -8.235 -1.335 1.00 81.75 91 ASP A O 1
ATOM 671 N N . PRO A 1 92 ? -4.003 -9.623 -2.824 1.00 81.88 92 PRO A N 1
ATOM 672 C CA . PRO A 1 92 ? -4.874 -8.595 -3.399 1.00 81.88 92 PRO A CA 1
ATOM 673 C C . PRO A 1 92 ? -5.885 -8.040 -2.386 1.00 81.88 92 PRO A C 1
ATOM 675 O O . PRO A 1 92 ? -6.487 -6.999 -2.621 1.00 81.88 92 PRO A O 1
ATOM 678 N N . SER A 1 93 ? -6.060 -8.699 -1.236 1.00 84.25 93 SER A N 1
ATOM 679 C CA . SER A 1 93 ? -6.921 -8.207 -0.153 1.00 84.25 93 SER A CA 1
ATOM 680 C C . SER A 1 93 ? -6.223 -7.170 0.733 1.00 84.25 93 SER A C 1
ATOM 682 O O . SER A 1 93 ? -6.863 -6.569 1.596 1.00 84.25 93 SER A O 1
ATOM 684 N N . ARG A 1 94 ? -4.900 -7.003 0.598 1.00 85.06 94 ARG A N 1
ATOM 685 C CA . ARG A 1 94 ? -4.091 -6.106 1.441 1.00 85.06 94 ARG A CA 1
ATOM 686 C C . ARG A 1 94 ? -3.416 -4.992 0.661 1.00 85.06 94 ARG A C 1
ATOM 688 O O . ARG A 1 94 ? -3.146 -3.952 1.253 1.00 85.06 94 ARG A O 1
ATOM 695 N N . ILE A 1 95 ? -3.117 -5.206 -0.615 1.00 89.00 95 ILE A N 1
ATOM 696 C CA . ILE A 1 95 ? -2.338 -4.265 -1.416 1.00 89.00 95 ILE A CA 1
ATOM 697 C C . ILE A 1 95 ? -3.171 -3.800 -2.605 1.00 89.00 95 ILE A C 1
ATOM 699 O O . ILE A 1 95 ? -3.681 -4.606 -3.379 1.00 89.00 95 ILE A O 1
ATOM 703 N N . VAL A 1 96 ? -3.275 -2.481 -2.747 1.00 90.69 96 VAL A N 1
ATOM 704 C CA . VAL A 1 96 ? -3.907 -1.804 -3.880 1.00 90.69 96 VAL A CA 1
ATOM 705 C C . VAL A 1 96 ? -2.820 -1.090 -4.672 1.00 90.69 96 VAL A C 1
ATOM 707 O O . VAL A 1 96 ? -2.017 -0.348 -4.110 1.00 90.69 96 VAL A O 1
ATOM 710 N N . LEU A 1 97 ? -2.791 -1.306 -5.983 1.00 90.94 97 LEU A N 1
ATOM 711 C CA . LEU A 1 97 ? -1.844 -0.643 -6.873 1.00 90.94 97 LEU A CA 1
ATOM 712 C C . LEU A 1 97 ? -2.453 0.663 -7.386 1.00 90.94 97 LEU A C 1
ATOM 714 O O . LEU A 1 97 ? -3.508 0.651 -8.022 1.00 90.94 97 LEU A O 1
ATOM 718 N N . ALA A 1 98 ? -1.781 1.781 -7.124 1.00 89.06 98 ALA A N 1
ATOM 719 C CA . ALA A 1 98 ? -2.127 3.076 -7.693 1.00 89.06 98 ALA A CA 1
ATOM 720 C C . ALA A 1 98 ? -1.351 3.263 -9.001 1.00 89.06 98 ALA A C 1
ATOM 722 O O . ALA A 1 98 ? -0.155 3.551 -8.991 1.00 89.06 98 ALA A O 1
ATOM 723 N N . VAL A 1 99 ? -2.036 3.060 -10.126 1.00 87.50 99 VAL A N 1
ATOM 724 C CA . VAL A 1 99 ? -1.456 3.218 -11.463 1.00 87.50 99 VAL A CA 1
ATOM 725 C C . VAL A 1 99 ? -1.896 4.555 -12.043 1.00 87.50 99 VAL A C 1
ATOM 727 O O . VAL A 1 99 ? -3.089 4.782 -12.255 1.00 87.50 99 VAL A O 1
ATOM 730 N N . GLU A 1 100 ? -0.940 5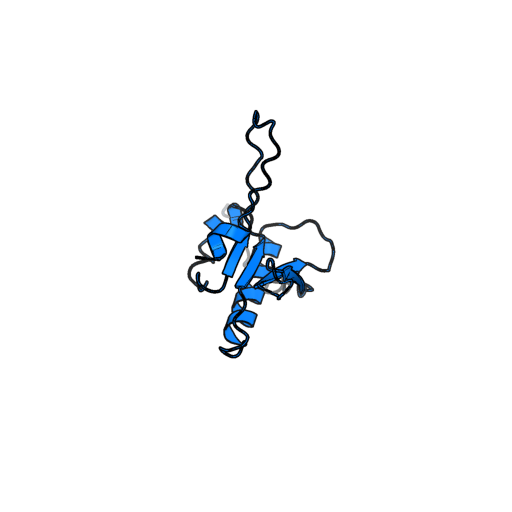.437 -12.331 1.00 81.81 100 GLU A N 1
ATOM 731 C CA . GLU A 1 100 ? -1.221 6.656 -13.086 1.00 81.81 100 GLU A CA 1
ATOM 732 C C . GLU A 1 100 ? -1.382 6.318 -14.570 1.00 81.81 100 GLU A C 1
ATOM 734 O O . GLU A 1 100 ? -0.457 5.853 -15.239 1.00 81.81 100 GLU A O 1
ATOM 739 N N . LEU A 1 101 ? -2.582 6.546 -15.101 1.00 76.75 101 LEU A N 1
ATOM 740 C CA . LEU A 1 101 ? -2.850 6.390 -16.524 1.00 76.75 101 LEU A CA 1
ATOM 741 C C . LEU A 1 101 ? -2.557 7.708 -17.252 1.00 76.75 101 LEU A C 1
ATOM 743 O O . LEU A 1 101 ? -2.968 8.771 -16.771 1.00 76.75 101 LEU A O 1
ATOM 747 N N . PRO A 1 102 ? -1.914 7.673 -18.436 1.00 73.00 102 PRO A N 1
ATOM 748 C CA . PRO A 1 102 ? -1.763 8.858 -19.262 1.00 73.00 102 PRO A CA 1
ATOM 749 C C . PRO A 1 102 ? -3.129 9.499 -19.496 1.00 73.00 102 PRO A C 1
ATOM 751 O O . PRO A 1 102 ? -4.083 8.829 -19.902 1.00 73.00 102 PRO A O 1
ATOM 754 N N . ARG A 1 103 ? -3.231 10.808 -19.254 1.00 64.31 103 ARG A N 1
ATOM 755 C CA . ARG A 1 103 ? -4.469 11.544 -19.509 1.00 64.31 103 ARG A CA 1
ATOM 756 C C . ARG A 1 103 ? -4.800 11.405 -20.994 1.00 64.31 103 ARG A C 1
ATOM 758 O O . ARG A 1 103 ? -4.040 11.882 -21.835 1.00 64.31 103 ARG A O 1
ATOM 765 N N . ALA A 1 104 ? -5.912 10.741 -21.317 1.00 60.81 104 ALA A N 1
ATOM 766 C CA . ALA A 1 104 ? -6.346 10.579 -22.699 1.00 60.81 104 ALA A CA 1
ATOM 767 C C . ALA A 1 104 ? -6.409 11.963 -23.364 1.00 60.81 104 ALA A C 1
ATOM 769 O O . ALA A 1 104 ? -7.065 12.872 -22.843 1.00 60.81 104 ALA A O 1
ATOM 770 N N . ALA A 1 105 ? -5.692 12.140 -24.477 1.00 48.72 105 ALA A N 1
ATOM 771 C CA . ALA A 1 105 ? -5.649 13.394 -25.219 1.00 48.72 105 ALA A CA 1
ATOM 772 C C . ALA A 1 105 ? -7.068 13.741 -25.709 1.00 48.72 105 ALA A C 1
ATOM 774 O O . ALA A 1 105 ? -7.521 13.238 -26.731 1.00 48.72 105 ALA A O 1
ATOM 775 N N . GLY A 1 106 ? -7.796 14.546 -24.928 1.00 53.62 106 GLY A N 1
ATOM 776 C CA . GLY A 1 106 ? -9.186 14.931 -25.198 1.00 53.62 106 GLY A CA 1
ATOM 777 C C . GLY A 1 106 ? -10.129 14.938 -23.989 1.00 53.62 106 GLY A C 1
ATOM 778 O O . GLY A 1 106 ? -11.198 15.535 -24.080 1.00 53.62 106 GLY A O 1
ATOM 779 N N . ALA A 1 107 ? -9.763 14.352 -22.843 1.00 47.59 107 ALA A N 1
ATOM 780 C CA . ALA A 1 107 ? -10.629 14.351 -21.659 1.00 47.59 107 ALA A CA 1
ATOM 781 C C . ALA A 1 107 ? -10.453 15.635 -20.823 1.00 47.59 107 ALA A C 1
ATOM 783 O O . ALA A 1 107 ? -9.766 15.669 -19.796 1.00 47.59 107 ALA A O 1
ATOM 784 N N . ALA A 1 108 ? -11.080 16.718 -21.279 1.00 52.03 108 ALA A N 1
ATOM 785 C CA . ALA A 1 108 ? -11.349 17.885 -20.452 1.00 52.03 108 ALA A CA 1
ATOM 786 C C . ALA A 1 108 ? -12.583 17.624 -19.575 1.00 52.03 108 ALA A C 1
ATOM 788 O O . ALA A 1 108 ? -13.659 18.136 -19.851 1.00 52.03 108 ALA A O 1
ATOM 789 N N . THR A 1 109 ? -12.407 16.864 -18.498 1.00 43.19 109 THR A N 1
ATOM 790 C CA . THR A 1 109 ? -13.255 16.976 -17.307 1.00 43.19 109 THR A CA 1
ATOM 791 C C . THR A 1 109 ? -12.497 16.415 -16.118 1.00 43.19 109 THR A C 1
ATOM 793 O O . THR A 1 109 ? -11.958 15.312 -16.153 1.00 43.19 109 THR A O 1
ATOM 796 N N . THR A 1 110 ? -12.397 17.233 -15.079 1.00 50.78 110 THR A N 1
ATOM 797 C CA . THR A 1 110 ? -11.999 16.821 -13.740 1.00 50.78 110 THR A CA 1
ATOM 798 C C . THR A 1 110 ? -13.052 15.849 -13.230 1.00 50.78 110 THR A C 1
ATOM 800 O O . THR A 1 110 ? -14.079 16.273 -12.713 1.00 50.78 110 THR A O 1
ATOM 803 N N . GLU A 1 111 ? -12.815 14.557 -13.396 1.00 43.22 111 GLU A N 1
ATOM 804 C CA . GLU A 1 111 ? -13.457 13.547 -12.572 1.00 43.22 111 GLU A CA 1
ATOM 805 C C . GLU A 1 111 ? -12.349 12.942 -11.721 1.00 43.22 111 GLU A C 1
ATOM 807 O O . GLU A 1 111 ? -11.582 12.082 -12.151 1.00 43.22 111 GLU A O 1
ATOM 812 N N . SE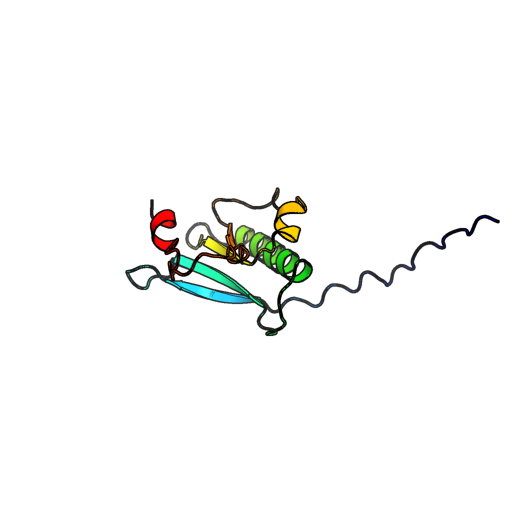R A 1 112 ? -12.183 13.513 -10.528 1.00 40.09 112 SER A N 1
ATOM 813 C CA . SER A 1 112 ? -11.416 12.882 -9.466 1.00 40.09 112 SER A CA 1
ATOM 814 C C . SER A 1 112 ? -12.134 11.577 -9.160 1.00 40.09 112 SER A C 1
ATOM 816 O O . SER A 1 112 ? -13.147 11.600 -8.466 1.00 40.09 112 SER A O 1
ATOM 818 N N . ALA A 1 113 ? -11.670 10.469 -9.738 1.00 45.22 113 ALA A N 1
ATOM 819 C CA . ALA A 1 113 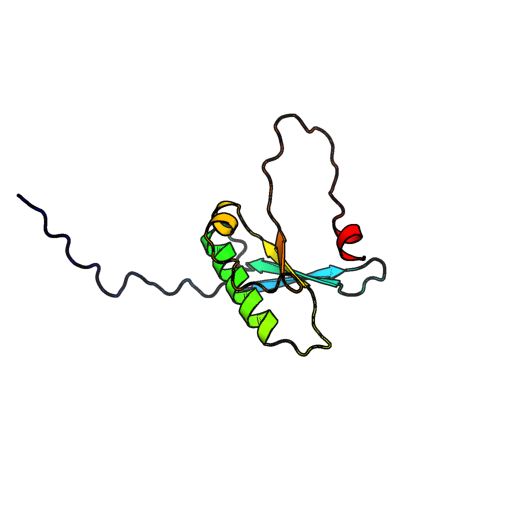? -12.208 9.149 -9.462 1.00 45.22 113 ALA A CA 1
ATOM 820 C C . ALA A 1 113 ? -12.106 8.903 -7.951 1.00 45.22 113 ALA A C 1
ATOM 822 O O . ALA A 1 113 ? -11.034 8.621 -7.414 1.00 45.22 113 ALA A O 1
ATOM 823 N N . THR A 1 114 ? -13.220 9.074 -7.246 1.00 49.53 114 THR A N 1
ATOM 824 C CA . THR A 1 114 ? -13.367 8.768 -5.828 1.00 49.53 114 THR A CA 1
ATOM 825 C C . THR A 1 114 ? -13.494 7.258 -5.675 1.00 49.53 114 THR A C 1
ATOM 827 O O . THR A 1 114 ? -14.542 6.727 -5.332 1.00 49.53 114 THR A O 1
ATOM 830 N N . TRP A 1 115 ? -12.386 6.554 -5.900 1.00 51.59 115 T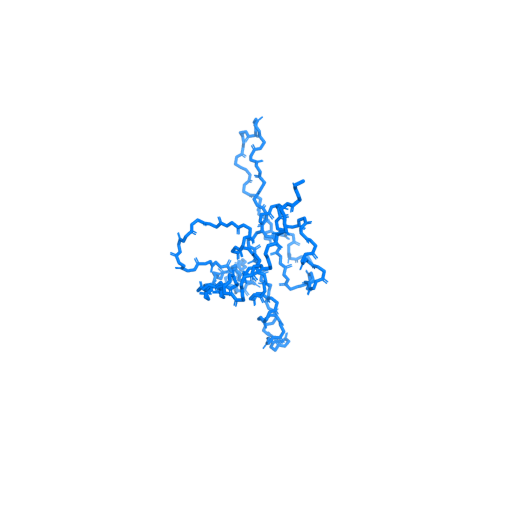RP A N 1
ATOM 831 C CA . TRP A 1 115 ? -12.221 5.116 -5.648 1.00 51.59 115 TRP A CA 1
ATOM 832 C C . TRP A 1 115 ? -12.519 4.720 -4.189 1.00 51.59 115 TRP A C 1
ATOM 834 O O . TRP A 1 115 ? -12.698 3.545 -3.878 1.00 51.59 115 TRP A O 1
ATOM 844 N N . ALA A 1 116 ? -12.605 5.701 -3.284 1.00 46.34 116 ALA A N 1
ATOM 845 C CA . ALA A 1 116 ? -12.975 5.516 -1.888 1.00 46.34 116 ALA A CA 1
ATOM 846 C C . ALA A 1 116 ? -14.378 4.910 -1.687 1.00 46.34 116 ALA A C 1
ATOM 848 O O . ALA A 1 116 ? -14.643 4.418 -0.595 1.00 46.34 116 ALA A O 1
ATOM 849 N N . GLU A 1 117 ? -15.270 4.957 -2.683 1.00 47.09 117 GLU A N 1
ATOM 850 C CA . GLU A 1 117 ? -16.608 4.349 -2.587 1.00 47.09 117 GLU A CA 1
ATOM 851 C C . GLU A 1 117 ? -16.624 2.867 -2.990 1.00 47.09 117 GLU A C 1
ATOM 853 O O . GLU A 1 117 ? -17.362 2.090 -2.391 1.00 47.09 117 GLU A O 1
ATOM 858 N N . ASP A 1 118 ? -15.768 2.446 -3.924 1.00 46.72 118 ASP A N 1
ATOM 859 C CA . ASP A 1 118 ? -15.708 1.052 -4.394 1.00 46.72 118 ASP A CA 1
ATOM 860 C C . ASP A 1 118 ? -15.018 0.118 -3.385 1.00 46.72 118 ASP A C 1
ATOM 862 O O . ASP A 1 118 ? -15.362 -1.053 -3.262 1.00 46.72 118 ASP A O 1
ATOM 866 N N . LEU A 1 119 ? -14.096 0.648 -2.574 1.00 50.00 119 LEU A N 1
ATOM 867 C CA . LEU A 1 119 ? -13.435 -0.107 -1.501 1.00 50.00 119 LEU A CA 1
ATOM 868 C C . LEU A 1 119 ? -14.284 -0.257 -0.218 1.00 50.00 119 LEU A C 1
ATOM 870 O O . LEU A 1 119 ? -13.772 -0.717 0.804 1.00 50.00 119 LEU A O 1
ATOM 874 N N . GLN A 1 120 ? -15.551 0.174 -0.233 1.00 52.28 120 GLN A N 1
ATOM 875 C CA . GLN A 1 120 ? -16.463 0.154 0.924 1.00 52.28 120 GLN A CA 1
ATOM 876 C C . GLN A 1 120 ? -17.550 -0.935 0.854 1.00 52.28 120 GLN A C 1
ATOM 878 O O . GLN A 1 120 ? -18.381 -0.989 1.766 1.00 52.28 120 GLN A O 1
ATOM 883 N N . ALA A 1 121 ? -17.562 -1.765 -0.196 1.00 41.56 121 ALA A N 1
ATOM 884 C CA . ALA A 1 121 ? -18.528 -2.851 -0.393 1.00 41.56 121 ALA A CA 1
ATOM 885 C C . ALA A 1 121 ? -18.121 -4.162 0.302 1.00 41.56 121 ALA A C 1
ATOM 887 O O . ALA A 1 121 ? -16.916 -4.499 0.298 1.00 41.56 121 ALA A O 1
#

Sequence (121 aa):
MNTLQEPLAPGELEPAAPVAVARHPILDRKKAIFGYELVDASGAPGGPAQDAALLLQALTLSEHQATAERRVLIVPCHLETAASGHLDLVDPSRIVLAVELPRAAGAATTESATWAEDLQA

Secondary structure (DSSP, 8-state):
-----PPPPTTS-PPPPPP-EEEEEEE-TTS-EEEEEEEETT-----HHHHHHHHHHHHHHHHHS-GGG-PEEEEE--HHHHTTSGGGG--TTTEEEEPPPP--TT--------TTTGGG-

Organism: NCBI:txid1781167